Protein AF-A0A7V3BJ90-F1 (afdb_monomer)

Secondary structure (DSSP, 8-state):
--HHHHHHHHHSSEEEEEE-TTS-EEEEESTT--BTTB--EEEE-TTS-EEEHHHHHHHHHHHHT--

Structure (mmCIF, N/CA/C/O backbone):
data_AF-A0A7V3BJ90-F1
#
_entry.id   AF-A0A7V3BJ90-F1
#
loop_
_atom_site.group_PDB
_atom_site.id
_atom_site.type_symbol
_atom_site.label_atom_id
_atom_site.label_alt_id
_atom_site.label_comp_id
_atom_site.label_asym_id
_atom_site.label_entity_id
_atom_site.label_seq_id
_atom_site.pdbx_PDB_ins_code
_atom_site.Cartn_x
_atom_site.Cartn_y
_atom_site.Cartn_z
_atom_site.occupancy
_atom_site.B_iso_or_equiv
_atom_site.auth_seq_id
_atom_site.auth_comp_id
_atom_site.auth_asym_id
_atom_site.auth_atom_id
_atom_site.pdbx_PDB_model_num
ATOM 1 N N . MET A 1 1 ? 1.342 -1.435 11.129 1.00 90.50 1 MET A N 1
ATOM 2 C CA . MET A 1 1 ? 1.189 -2.624 10.234 1.00 90.50 1 MET A CA 1
ATOM 3 C C . MET A 1 1 ? 0.595 -3.875 10.921 1.00 90.50 1 MET A C 1
ATOM 5 O O . MET A 1 1 ? 1.122 -4.312 11.940 1.00 90.50 1 MET A O 1
ATOM 9 N N . THR A 1 2 ? -0.469 -4.471 10.357 1.00 96.12 2 THR A N 1
ATOM 10 C CA . THR A 1 2 ? -1.170 -5.692 10.839 1.00 96.12 2 THR A CA 1
ATOM 11 C C . THR A 1 2 ? -0.707 -6.981 10.137 1.00 96.12 2 THR A C 1
ATOM 13 O O . THR A 1 2 ? -0.060 -6.930 9.094 1.00 96.12 2 THR A O 1
ATOM 16 N N . GLU A 1 3 ? -1.070 -8.154 10.679 1.00 96.50 3 GLU A N 1
ATOM 17 C CA . GLU A 1 3 ? -0.791 -9.467 10.061 1.00 96.50 3 GLU A CA 1
ATOM 18 C C . GLU A 1 3 ? -1.437 -9.609 8.676 1.00 96.50 3 GLU A C 1
ATOM 20 O O . GLU A 1 3 ? -0.799 -10.077 7.739 1.00 96.50 3 GLU A O 1
ATOM 25 N N . LYS A 1 4 ? -2.671 -9.118 8.511 1.00 96.62 4 LYS A N 1
ATOM 26 C CA . LYS A 1 4 ? -3.363 -9.129 7.215 1.00 96.62 4 LYS A CA 1
ATOM 27 C C . LYS A 1 4 ? -2.670 -8.244 6.184 1.00 96.62 4 LY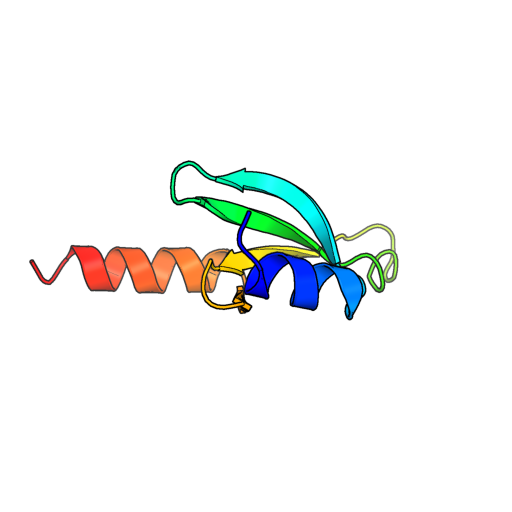S A C 1
ATOM 29 O O . LYS A 1 4 ? -2.498 -8.660 5.046 1.00 96.62 4 LYS A O 1
ATOM 34 N N . GLN A 1 5 ? -2.252 -7.041 6.581 1.00 97.25 5 GLN A N 1
ATOM 35 C CA . GLN A 1 5 ? -1.510 -6.138 5.698 1.00 97.25 5 GLN A CA 1
ATOM 36 C C . GLN A 1 5 ? -0.174 -6.757 5.275 1.00 97.25 5 GLN A C 1
ATOM 38 O O . GLN A 1 5 ? 0.172 -6.711 4.100 1.00 97.25 5 GLN A O 1
ATOM 43 N N . ARG A 1 6 ? 0.540 -7.384 6.218 1.00 96.62 6 ARG A N 1
ATOM 44 C CA . ARG A 1 6 ? 1.780 -8.113 5.935 1.00 96.62 6 ARG A CA 1
ATOM 45 C C . ARG A 1 6 ? 1.546 -9.246 4.935 1.00 96.62 6 ARG A C 1
ATOM 47 O O . ARG A 1 6 ? 2.256 -9.305 3.943 1.00 96.62 6 ARG A O 1
ATOM 54 N N . ALA A 1 7 ? 0.533 -10.083 5.154 1.00 96.62 7 ALA A N 1
ATOM 55 C CA . ALA A 1 7 ? 0.218 -11.188 4.252 1.00 96.62 7 ALA A CA 1
ATOM 56 C C . ALA A 1 7 ? -0.101 -10.705 2.826 1.00 96.62 7 ALA A C 1
ATOM 58 O O . ALA A 1 7 ? 0.313 -11.337 1.858 1.00 96.62 7 ALA A O 1
ATOM 59 N N . VAL A 1 8 ? -0.795 -9.568 2.682 1.00 96.00 8 VAL A N 1
ATOM 60 C CA . VAL A 1 8 ? -1.042 -8.954 1.367 1.00 96.00 8 VAL A CA 1
ATOM 61 C C . VAL A 1 8 ? 0.266 -8.485 0.730 1.00 96.00 8 VAL A C 1
ATOM 63 O O . VAL A 1 8 ? 0.531 -8.850 -0.408 1.00 96.00 8 VAL A O 1
ATOM 66 N N . LEU A 1 9 ? 1.109 -7.740 1.450 1.00 95.19 9 LEU A N 1
ATOM 67 C CA . LEU A 1 9 ? 2.401 -7.271 0.927 1.00 95.19 9 LEU A CA 1
ATOM 68 C C . LEU A 1 9 ? 3.337 -8.426 0.534 1.00 95.19 9 LEU A C 1
ATOM 70 O O . LEU A 1 9 ? 4.058 -8.323 -0.445 1.00 95.19 9 LEU A O 1
ATOM 74 N N . GLU A 1 10 ? 3.315 -9.536 1.272 1.00 94.94 10 GLU A N 1
ATOM 75 C CA . GLU A 1 10 ? 4.148 -10.713 0.987 1.00 94.94 10 GLU A CA 1
ATOM 76 C C . GLU A 1 10 ? 3.642 -11.547 -0.202 1.00 94.94 10 GLU A C 1
ATOM 78 O O . GLU A 1 10 ? 4.400 -12.341 -0.756 1.00 94.94 10 GLU A O 1
ATOM 83 N N . SER A 1 11 ? 2.374 -11.392 -0.595 1.00 93.56 11 SER A N 1
ATOM 84 C CA . SER A 1 11 ? 1.734 -12.179 -1.661 1.00 93.56 11 SER A CA 1
ATOM 85 C C . SER A 1 11 ? 1.348 -11.369 -2.899 1.00 93.56 11 SER A C 1
ATOM 87 O O . SER A 1 11 ? 0.725 -11.916 -3.808 1.00 93.56 11 SER A O 1
ATOM 89 N N . SER A 1 12 ? 1.701 -10.083 -2.949 1.00 90.56 12 SER A N 1
A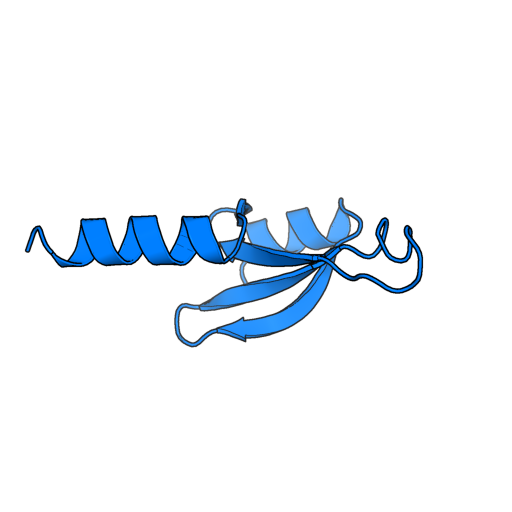TOM 90 C CA . SER A 1 12 ? 1.373 -9.182 -4.055 1.00 90.56 12 SER A CA 1
ATOM 91 C C . SER A 1 12 ? 2.569 -8.339 -4.469 1.00 90.56 12 SER A C 1
ATOM 93 O O . SER A 1 12 ? 3.514 -8.153 -3.706 1.00 90.56 12 SER A O 1
ATOM 95 N N . ASP A 1 13 ? 2.490 -7.765 -5.662 1.00 90.12 13 ASP A N 1
ATOM 96 C CA . ASP A 1 13 ? 3.454 -6.794 -6.167 1.00 90.12 13 ASP A CA 1
ATOM 97 C C . ASP A 1 13 ? 3.160 -5.388 -5.625 1.00 90.12 13 ASP A C 1
ATOM 99 O O . ASP A 1 13 ? 2.985 -4.428 -6.374 1.00 90.12 13 ASP A O 1
ATOM 103 N N . LEU A 1 14 ? 3.037 -5.261 -4.305 1.00 92.69 14 LEU A N 1
ATOM 104 C CA . LEU A 1 14 ? 2.805 -3.991 -3.629 1.00 92.69 14 LEU A CA 1
ATOM 105 C C . LEU A 1 14 ? 4.002 -3.634 -2.755 1.00 92.69 14 LEU A C 1
ATOM 107 O O . LEU A 1 14 ? 4.440 -4.405 -1.905 1.00 92.69 14 LEU A O 1
ATOM 111 N N . GLU A 1 15 ? 4.476 -2.406 -2.899 1.00 93.19 15 GLU A N 1
ATOM 112 C CA . GLU A 1 15 ? 5.516 -1.832 -2.061 1.00 93.19 15 GLU A CA 1
ATOM 113 C C . GLU A 1 15 ? 4.919 -0.832 -1.079 1.00 93.19 15 GLU A C 1
ATOM 115 O O . GLU A 1 15 ? 4.143 0.052 -1.447 1.00 93.19 15 GLU A O 1
ATOM 120 N N . LEU A 1 16 ? 5.313 -0.955 0.186 1.00 95.81 16 LEU A N 1
ATOM 121 C CA . LEU A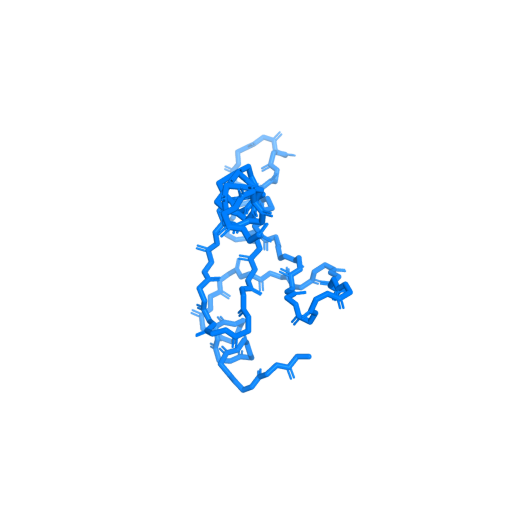 1 16 ? 4.961 -0.001 1.227 1.00 95.81 16 LEU A CA 1
ATOM 122 C C . LEU A 1 16 ? 5.696 1.327 1.006 1.00 95.81 16 LEU A C 1
ATOM 124 O O . LEU A 1 16 ? 6.923 1.364 1.025 1.00 95.81 16 LEU A O 1
ATOM 128 N N . LEU A 1 17 ? 4.940 2.418 0.861 1.00 94.94 17 LEU A N 1
ATOM 129 C CA . LEU A 1 17 ? 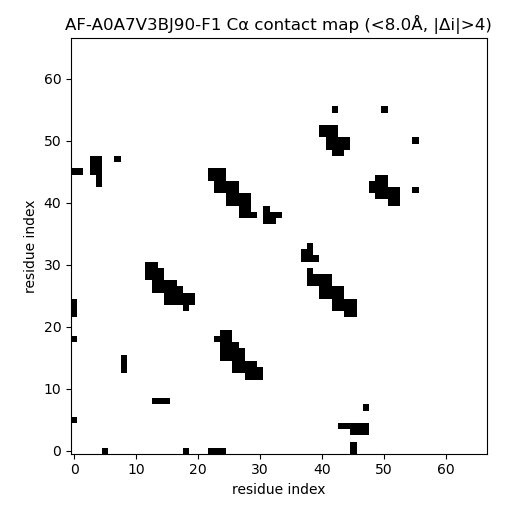5.483 3.775 0.790 1.00 94.94 17 LEU A CA 1
ATOM 130 C C . LEU A 1 17 ? 5.456 4.485 2.146 1.00 94.94 17 LEU A C 1
ATOM 132 O O . LEU A 1 17 ? 6.437 5.126 2.513 1.00 94.94 17 LEU A O 1
ATOM 136 N N . ASP A 1 18 ? 4.329 4.412 2.861 1.00 96.69 18 ASP A N 1
ATOM 137 C CA . ASP A 1 18 ? 4.137 5.110 4.138 1.00 96.69 18 ASP A CA 1
ATOM 138 C C . ASP A 1 18 ? 3.016 4.472 4.981 1.0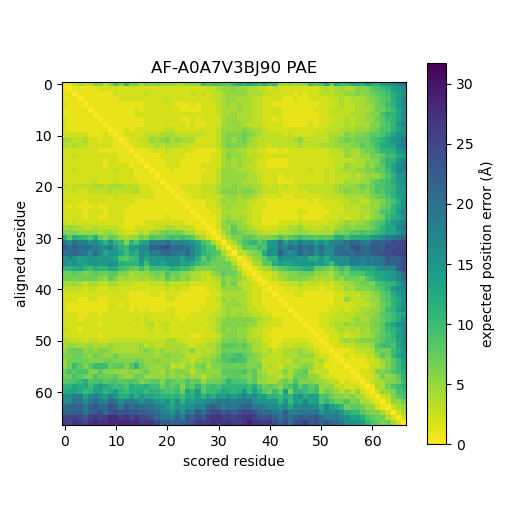0 96.69 18 ASP A C 1
ATOM 140 O O . ASP A 1 18 ? 2.151 3.762 4.460 1.00 96.69 18 ASP A O 1
ATOM 144 N N . GLU A 1 19 ? 2.995 4.758 6.283 1.00 96.44 19 GLU A N 1
ATOM 145 C CA . GLU A 1 19 ? 1.903 4.402 7.196 1.00 96.44 19 GLU A CA 1
ATOM 146 C C . GLU A 1 19 ? 1.083 5.655 7.542 1.00 96.44 19 GLU A C 1
ATOM 148 O O . GLU A 1 19 ? 1.572 6.632 8.109 1.00 96.44 19 GLU A O 1
ATOM 153 N N . LEU A 1 20 ? -0.208 5.634 7.207 1.00 92.81 20 LEU A N 1
ATOM 154 C CA . LEU A 1 20 ? -1.118 6.743 7.472 1.00 92.81 20 LEU A CA 1
ATOM 155 C C . LEU A 1 20 ? -1.464 6.811 8.965 1.00 92.81 20 LEU A C 1
ATOM 157 O O . LEU A 1 20 ? -1.490 5.804 9.669 1.00 92.81 20 LEU A O 1
ATOM 161 N N . LYS A 1 21 ? -1.880 7.990 9.447 1.00 90.38 21 LYS A N 1
ATOM 162 C CA . LYS A 1 21 ? -2.311 8.189 10.850 1.00 90.38 21 LYS A CA 1
ATOM 163 C C . LYS A 1 21 ? -3.461 7.270 11.295 1.00 90.38 21 LYS A C 1
ATOM 165 O O . LYS A 1 21 ? -3.666 7.092 12.490 1.00 90.38 21 LYS A O 1
ATOM 170 N N . SER A 1 22 ? -4.231 6.712 10.358 1.00 89.69 22 SER A N 1
ATOM 171 C CA . SER A 1 22 ? -5.293 5.735 10.639 1.00 89.69 22 SER A CA 1
ATOM 172 C C . SER A 1 22 ? -4.773 4.319 10.931 1.00 89.69 22 SER A C 1
ATOM 174 O O . SER A 1 22 ? -5.554 3.469 11.378 1.00 89.69 22 SER A O 1
ATOM 176 N N . GLY A 1 23 ? -3.490 4.057 10.664 1.00 93.25 23 GLY A N 1
ATOM 177 C CA . GLY A 1 23 ? -2.869 2.730 10.628 1.00 93.25 23 GLY A CA 1
ATOM 178 C C . GLY A 1 23 ? -3.086 1.974 9.310 1.00 93.25 23 GLY A C 1
ATOM 179 O O . GLY A 1 23 ? -2.717 0.803 9.206 1.00 93.25 23 GLY A O 1
ATOM 180 N N . ASP A 1 24 ? -3.715 2.607 8.315 1.00 95.31 24 ASP A N 1
ATOM 181 C CA . ASP A 1 24 ? -3.751 2.087 6.945 1.00 95.31 24 ASP A CA 1
ATOM 182 C C . ASP A 1 24 ? -2.420 2.393 6.248 1.00 95.31 24 ASP A C 1
ATOM 184 O O . ASP A 1 24 ? -1.712 3.325 6.630 1.00 95.31 24 ASP A O 1
ATOM 188 N N . LEU A 1 25 ? -2.074 1.620 5.224 1.00 96.88 25 LEU A N 1
ATOM 189 C CA . LEU A 1 25 ? -0.801 1.761 4.524 1.00 96.88 25 LEU A CA 1
ATOM 190 C C . LEU A 1 25 ? -1.012 2.426 3.168 1.00 96.88 25 LEU A C 1
ATOM 192 O O . LEU A 1 25 ? -1.937 2.074 2.434 1.00 96.88 25 LEU A O 1
ATOM 196 N N . LEU A 1 26 ? -0.134 3.364 2.830 1.00 96.06 26 LEU A N 1
ATOM 197 C CA . LEU A 1 26 ? 0.026 3.84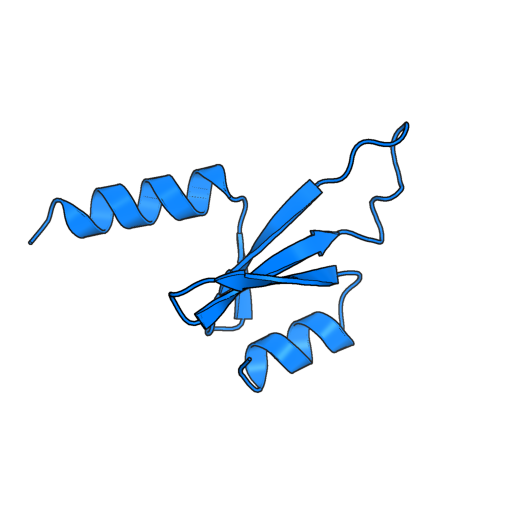0 1.466 1.00 96.06 26 LEU A CA 1
ATOM 198 C C . LEU A 1 26 ? 0.958 2.871 0.747 1.00 96.06 26 LEU A C 1
ATOM 200 O O . LEU A 1 26 ? 2.112 2.702 1.144 1.00 96.06 26 LEU A O 1
ATOM 204 N N . VAL A 1 27 ? 0.456 2.242 -0.308 1.00 95.06 27 VAL A N 1
ATOM 205 C CA . VAL A 1 27 ? 1.206 1.255 -1.084 1.00 95.06 27 VAL A CA 1
ATOM 206 C C . VAL A 1 27 ? 1.248 1.651 -2.551 1.00 95.06 27 VAL A C 1
ATOM 208 O O . VAL A 1 27 ? 0.349 2.328 -3.055 1.00 95.06 27 VAL A O 1
ATOM 211 N N . ARG A 1 28 ? 2.301 1.230 -3.239 1.00 91.88 28 ARG A N 1
ATOM 212 C CA . ARG A 1 28 ? 2.490 1.405 -4.675 1.00 91.88 28 ARG A CA 1
ATOM 213 C C . ARG A 1 28 ? 2.529 0.047 -5.337 1.00 91.88 28 ARG A C 1
ATOM 215 O O . ARG A 1 28 ? 3.214 -0.843 -4.855 1.00 91.88 28 ARG A O 1
ATOM 222 N N . ASP A 1 29 ? 1.844 -0.076 -6.456 1.00 89.38 29 ASP A N 1
ATOM 223 C CA . ASP A 1 29 ? 1.949 -1.263 -7.291 1.00 89.38 29 ASP A CA 1
ATOM 224 C C . ASP A 1 29 ? 3.296 -1.271 -8.037 1.00 89.38 29 ASP A C 1
ATOM 226 O O . ASP A 1 29 ? 3.675 -0.302 -8.704 1.00 89.38 29 ASP A O 1
ATOM 230 N N . THR A 1 30 ? 4.059 -2.345 -7.838 1.00 81.81 30 THR A N 1
ATOM 231 C CA . THR A 1 30 ? 5.386 -2.577 -8.413 1.00 81.81 30 THR A CA 1
ATOM 232 C C . THR A 1 30 ? 5.349 -3.451 -9.651 1.00 81.81 30 THR A C 1
ATOM 234 O O . THR A 1 30 ? 6.245 -3.309 -10.486 1.00 81.81 30 THR A O 1
ATOM 237 N N . GLU A 1 31 ? 4.314 -4.286 -9.818 1.00 71.56 31 GLU A N 1
ATOM 238 C CA . GLU A 1 31 ? 4.040 -4.923 -11.111 1.00 71.56 31 GLU A CA 1
ATOM 239 C C . GLU A 1 31 ? 3.885 -3.809 -12.149 1.00 71.56 31 GLU A C 1
ATOM 241 O O . GLU A 1 31 ? 4.400 -3.909 -13.259 1.00 71.56 31 GLU A O 1
ATOM 246 N N . CYS A 1 32 ? 3.289 -2.683 -11.723 1.00 54.94 32 CYS A N 1
ATOM 247 C CA . CYS A 1 32 ? 3.068 -1.470 -12.486 1.00 54.94 32 CYS A CA 1
ATOM 248 C C . CYS A 1 32 ? 4.206 -0.426 -12.494 1.00 54.94 32 CYS A C 1
ATOM 250 O O . CYS A 1 32 ? 3.957 0.747 -12.781 1.00 54.94 32 CYS A O 1
ATOM 252 N N . MET A 1 33 ? 5.483 -0.821 -12.490 1.00 52.47 33 MET A N 1
ATOM 253 C CA . MET A 1 33 ? 6.492 -0.001 -13.210 1.00 52.47 33 MET A CA 1
ATOM 254 C C . MET A 1 33 ? 6.151 0.198 -14.727 1.00 52.47 33 MET A C 1
ATOM 256 O O . MET A 1 33 ? 6.970 0.686 -15.507 1.00 52.47 33 MET A O 1
ATOM 260 N N . ALA A 1 34 ? 4.936 -0.157 -15.176 1.00 56.34 34 ALA A N 1
ATOM 261 C CA . ALA A 1 34 ? 4.633 -0.948 -16.364 1.00 56.34 34 ALA A CA 1
ATOM 262 C C . ALA A 1 34 ? 4.016 -0.192 -17.538 1.00 56.34 34 ALA A C 1
ATOM 264 O O . ALA A 1 34 ? 3.858 -0.782 -18.604 1.00 56.34 34 ALA A O 1
ATOM 265 N N . VAL A 1 35 ? 3.713 1.104 -17.429 1.00 53.53 35 VAL A N 1
ATOM 266 C CA . VAL A 1 35 ? 3.399 1.900 -18.627 1.00 53.53 35 VAL A CA 1
ATOM 267 C C . VAL A 1 35 ? 4.030 3.283 -18.521 1.00 53.53 35 VAL A C 1
ATOM 269 O O . VAL A 1 35 ? 3.503 4.183 -17.875 1.00 53.53 35 VAL A O 1
ATOM 272 N N . ARG A 1 36 ? 5.168 3.473 -19.203 1.00 64.25 36 ARG A N 1
ATOM 273 C CA . ARG A 1 36 ? 5.795 4.791 -19.446 1.00 64.25 36 ARG A CA 1
ATOM 274 C C . ARG A 1 36 ? 6.105 5.621 -18.181 1.00 64.25 36 ARG A C 1
ATOM 276 O O . ARG A 1 36 ? 6.102 6.846 -18.253 1.00 64.25 36 ARG A O 1
ATOM 283 N N . GLY A 1 37 ? 6.393 4.977 -17.046 1.00 70.88 37 GLY A N 1
ATOM 284 C CA . GLY A 1 37 ? 6.762 5.665 -15.800 1.00 70.88 37 GLY A CA 1
ATOM 285 C C . GLY A 1 37 ? 5.584 6.217 -14.990 1.00 70.88 37 GLY A C 1
ATOM 286 O O . GLY A 1 37 ? 5.793 7.058 -14.117 1.00 70.88 37 GLY A O 1
ATOM 287 N N . VAL A 1 38 ? 4.357 5.767 -15.272 1.00 73.31 38 VAL A N 1
ATOM 288 C CA . VAL A 1 38 ? 3.188 6.049 -14.431 1.00 73.31 38 VAL A CA 1
ATOM 289 C C . VAL A 1 38 ? 3.085 4.980 -13.350 1.00 73.31 38 VAL A C 1
ATOM 291 O O . VAL A 1 38 ? 3.013 3.798 -13.667 1.00 73.31 38 VAL A O 1
ATOM 294 N N . TYR A 1 39 ? 3.050 5.415 -12.092 1.00 78.56 39 TYR A N 1
ATOM 295 C CA . TYR A 1 39 ? 2.896 4.554 -10.921 1.00 78.56 39 TYR A CA 1
ATOM 296 C C . TYR A 1 39 ? 1.505 4.742 -10.321 1.00 78.56 39 TYR A C 1
ATOM 298 O O . TYR A 1 39 ? 1.058 5.880 -10.147 1.00 78.56 39 TYR A O 1
ATOM 306 N N . PHE A 1 40 ? 0.844 3.643 -9.964 1.00 86.25 40 PHE A N 1
ATOM 307 C CA . PHE A 1 40 ? -0.435 3.682 -9.262 1.00 86.25 40 PHE A CA 1
ATOM 308 C C . PHE A 1 40 ? -0.233 3.454 -7.765 1.00 86.25 40 PHE A C 1
ATOM 310 O O . PHE A 1 40 ? 0.408 2.491 -7.341 1.00 86.25 40 PHE A O 1
ATOM 317 N N . CYS A 1 41 ? -0.798 4.358 -6.967 1.00 90.81 41 CYS A N 1
ATOM 318 C CA . CYS A 1 41 ? -0.807 4.257 -5.514 1.00 90.81 41 CYS A CA 1
ATOM 319 C C . CYS A 1 41 ? -2.204 3.880 -5.016 1.00 90.81 41 CYS A C 1
ATOM 321 O O . CYS A 1 41 ? -3.222 4.351 -5.535 1.00 90.81 41 CYS A O 1
ATOM 323 N N . TYR A 1 42 ? -2.232 3.073 -3.964 1.00 93.94 42 TYR A N 1
ATOM 324 C CA . TYR A 1 42 ? -3.434 2.541 -3.341 1.00 93.94 42 TYR A CA 1
ATOM 325 C C . TYR A 1 42 ? -3.351 2.680 -1.822 1.00 93.94 42 TYR A C 1
ATOM 327 O O . TYR A 1 42 ? -2.280 2.876 -1.246 1.00 93.94 42 TYR A O 1
ATOM 335 N N . VAL A 1 43 ? -4.501 2.549 -1.168 1.00 96.25 43 VAL A N 1
ATOM 336 C CA . VAL A 1 43 ? -4.577 2.373 0.280 1.00 96.25 43 VAL A CA 1
ATOM 337 C C . VAL A 1 43 ? -4.790 0.897 0.576 1.00 96.25 43 VAL A C 1
ATOM 339 O O . VAL A 1 43 ? -5.761 0.306 0.106 1.00 96.25 43 VAL A O 1
ATOM 342 N N . LEU A 1 44 ? -3.900 0.319 1.377 1.00 96.69 44 LEU A N 1
ATOM 343 C CA . LEU A 1 44 ? -4.060 -1.004 1.960 1.00 96.69 44 LEU A CA 1
ATOM 344 C C . LEU A 1 44 ? -4.601 -0.854 3.387 1.00 96.69 44 LEU A C 1
ATOM 346 O O . LEU A 1 44 ? -3.893 -0.447 4.315 1.00 96.69 44 LEU A O 1
ATOM 350 N N . THR A 1 45 ? -5.883 -1.164 3.564 1.00 95.25 45 THR A N 1
ATOM 351 C CA . THR A 1 45 ? -6.558 -1.013 4.856 1.00 95.25 45 THR A CA 1
ATOM 352 C C . THR A 1 45 ? -6.070 -2.047 5.870 1.00 95.25 45 THR A C 1
ATOM 354 O O . THR A 1 45 ? -5.506 -3.085 5.513 1.00 95.25 45 THR A O 1
ATOM 357 N N . LYS A 1 46 ? -6.306 -1.797 7.160 1.00 94.62 46 LYS A N 1
ATOM 358 C CA . LYS A 1 46 ? -5.962 -2.734 8.251 1.00 94.62 46 LYS A CA 1
ATOM 359 C C . LYS A 1 46 ? -6.596 -4.119 8.110 1.00 94.62 46 LYS A C 1
ATOM 361 O O . LYS A 1 46 ? -6.050 -5.101 8.619 1.00 94.62 46 LYS A O 1
ATOM 366 N N . GLU A 1 47 ? -7.722 -4.195 7.411 1.00 94.62 47 GLU A N 1
ATOM 367 C CA . GLU A 1 47 ? -8.479 -5.412 7.129 1.00 94.62 47 GLU A CA 1
ATOM 368 C C . GLU A 1 47 ? -7.911 -6.210 5.947 1.00 94.62 47 GLU A C 1
ATOM 370 O O . GLU A 1 47 ? -8.341 -7.344 5.738 1.00 94.62 47 GLU A O 1
ATOM 375 N N . GLY A 1 48 ? -6.928 -5.663 5.222 1.00 94.38 48 GLY A N 1
ATOM 376 C CA . GLY A 1 48 ? -6.283 -6.306 4.075 1.00 94.38 48 GLY A CA 1
ATOM 377 C C . GLY A 1 48 ? -6.913 -5.963 2.723 1.00 94.38 48 GLY A C 1
ATOM 378 O O . GLY A 1 48 ? -6.645 -6.646 1.740 1.00 94.38 48 GLY A O 1
ATOM 379 N N . HIS A 1 49 ? -7.758 -4.931 2.643 1.00 93.69 49 HIS A N 1
ATOM 380 C CA . HIS A 1 49 ? -8.340 -4.497 1.373 1.00 93.69 49 HIS A CA 1
ATOM 381 C C . HIS A 1 49 ? -7.439 -3.480 0.674 1.00 93.69 49 HIS A C 1
ATOM 383 O O . HIS A 1 49 ? -7.004 -2.515 1.298 1.00 93.69 49 HIS A O 1
ATOM 389 N N . VAL A 1 50 ? -7.222 -3.657 -0.629 1.00 93.00 50 VAL A N 1
ATOM 390 C CA . VAL A 1 50 ? -6.522 -2.688 -1.484 1.00 93.00 50 VAL A CA 1
ATOM 391 C C . VAL A 1 50 ? -7.559 -1.831 -2.201 1.00 93.00 50 VAL A C 1
ATOM 393 O O . VAL A 1 50 ? -8.464 -2.356 -2.849 1.00 93.00 50 VAL A O 1
ATOM 396 N N . GLN A 1 51 ? -7.462 -0.512 -2.061 1.00 93.19 51 GLN A N 1
ATOM 397 C CA . GLN A 1 51 ? -8.444 0.429 -2.597 1.00 93.19 51 GLN A CA 1
ATOM 398 C C . GLN A 1 51 ? -7.767 1.584 -3.325 1.00 93.19 51 GLN A C 1
ATOM 400 O O . GLN A 1 51 ? -6.738 2.100 -2.888 1.00 93.19 51 GLN A O 1
ATOM 405 N N . ASN A 1 52 ? -8.376 2.039 -4.421 1.00 90.00 52 ASN A N 1
ATOM 406 C CA . ASN A 1 52 ? -7.972 3.294 -5.041 1.00 90.00 52 ASN A CA 1
ATOM 407 C C . ASN A 1 52 ? -8.169 4.455 -4.052 1.00 90.00 52 ASN A C 1
ATOM 409 O O . ASN A 1 52 ? -9.180 4.517 -3.348 1.00 90.00 52 ASN A O 1
ATOM 413 N N . ILE A 1 53 ? -7.210 5.380 -4.030 1.00 87.81 53 ILE A N 1
ATOM 414 C CA . ILE A 1 53 ? -7.172 6.505 -3.090 1.00 87.81 53 ILE A CA 1
ATOM 415 C C . ILE A 1 53 ? -8.446 7.367 -3.172 1.00 87.81 53 ILE A C 1
ATOM 417 O O . ILE A 1 53 ? -9.004 7.728 -2.136 1.00 87.81 53 ILE A O 1
ATOM 421 N N . ASP A 1 54 ? -8.945 7.662 -4.377 1.00 83.00 54 ASP A N 1
ATOM 422 C CA . ASP A 1 54 ? -10.150 8.487 -4.559 1.00 83.00 54 ASP A CA 1
ATOM 423 C C . ASP A 1 54 ? -11.391 7.796 -3.973 1.00 83.00 54 ASP A C 1
ATOM 425 O O . ASP A 1 54 ? -12.152 8.396 -3.210 1.00 83.00 54 ASP A O 1
ATOM 429 N N . TYR A 1 55 ? -11.551 6.498 -4.242 1.00 80.75 55 TYR A N 1
ATOM 430 C CA . TYR A 1 55 ? -12.640 5.703 -3.675 1.00 80.75 55 TYR A CA 1
ATOM 431 C C . TYR A 1 55 ? -12.566 5.630 -2.142 1.00 80.75 55 TYR A C 1
ATOM 433 O O . TYR A 1 55 ? -13.575 5.817 -1.454 1.00 80.75 55 TYR A O 1
ATOM 441 N N . TYR A 1 56 ? -11.368 5.409 -1.598 1.00 82.75 56 TYR A N 1
ATOM 442 C CA . TYR A 1 56 ? -11.137 5.333 -0.157 1.00 82.75 56 TYR A CA 1
ATOM 443 C C . TYR A 1 56 ? -11.559 6.629 0.558 1.00 82.75 56 TYR A C 1
ATOM 445 O O . TYR A 1 56 ? -12.276 6.586 1.560 1.00 82.75 56 TYR A O 1
ATOM 453 N N . TYR A 1 57 ? -11.189 7.803 0.036 1.00 79.19 57 TYR A N 1
ATOM 454 C CA . TYR A 1 57 ? -11.567 9.065 0.678 1.00 79.19 57 TYR A CA 1
ATOM 455 C C . TYR A 1 57 ? -13.048 9.399 0.520 1.00 79.19 57 TYR A C 1
ATOM 457 O O . TYR A 1 57 ? -13.662 9.840 1.492 1.00 79.19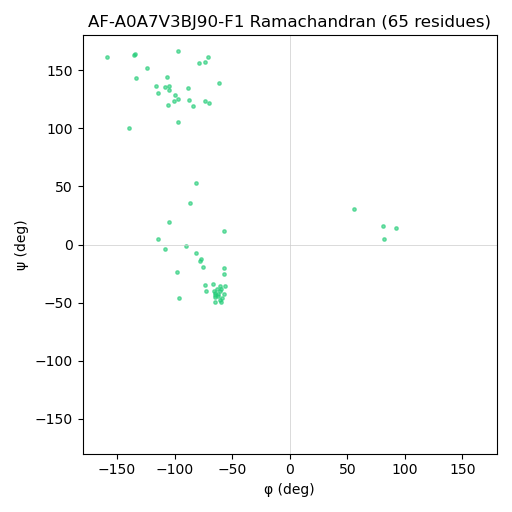 57 TYR A O 1
ATOM 465 N N . ARG A 1 58 ? -13.647 9.158 -0.654 1.00 80.44 58 ARG A N 1
ATOM 466 C CA . ARG A 1 58 ? -15.083 9.409 -0.864 1.00 80.44 58 ARG A CA 1
ATOM 467 C C . ARG A 1 58 ? -15.938 8.583 0.085 1.00 80.44 58 ARG A C 1
ATOM 469 O O . ARG A 1 58 ? -16.798 9.132 0.763 1.00 80.44 58 ARG A O 1
ATOM 476 N N . THR A 1 59 ? -15.656 7.287 0.198 1.00 76.06 59 THR A N 1
ATOM 477 C CA . THR A 1 59 ? -16.418 6.398 1.088 1.00 76.06 59 THR A CA 1
ATOM 478 C C . THR A 1 59 ? -16.292 6.797 2.558 1.00 76.06 59 THR A C 1
ATOM 480 O O . THR A 1 59 ? -17.290 6.787 3.278 1.00 76.06 59 THR A O 1
ATOM 483 N N . ARG A 1 60 ? -15.108 7.234 3.012 1.00 74.06 60 ARG A N 1
ATOM 484 C CA . ARG A 1 60 ? -14.928 7.715 4.394 1.00 74.06 60 ARG A CA 1
ATOM 485 C C . ARG A 1 60 ? -15.548 9.085 4.651 1.00 74.06 60 ARG A C 1
ATOM 487 O O . ARG A 1 60 ? -16.069 9.298 5.742 1.00 74.06 60 ARG A O 1
ATOM 494 N N . GLN A 1 61 ? -15.533 9.997 3.680 1.00 71.06 61 GLN A N 1
ATOM 495 C CA . GLN A 1 61 ? -16.228 11.282 3.805 1.00 71.06 61 GLN A CA 1
ATOM 496 C C . GLN A 1 61 ? -17.744 11.087 3.892 1.00 71.06 61 GLN A C 1
ATOM 498 O O . GLN A 1 61 ? -18.385 11.697 4.743 1.00 71.06 61 GLN A O 1
ATOM 503 N N . THR A 1 62 ? -18.309 10.186 3.085 1.00 64.44 62 THR A N 1
ATOM 504 C CA . THR A 1 62 ? -19.736 9.846 3.158 1.00 64.44 62 THR A CA 1
ATOM 505 C C . THR A 1 62 ? -20.092 9.165 4.484 1.00 64.44 62 THR A C 1
ATOM 507 O O . THR A 1 62 ? -21.109 9.495 5.090 1.00 64.44 62 THR A O 1
ATOM 510 N N . ALA A 1 63 ? -19.232 8.274 4.989 1.00 58.88 63 ALA A N 1
ATOM 511 C CA . ALA A 1 63 ? -19.433 7.639 6.292 1.00 58.88 63 ALA A CA 1
ATOM 512 C C . ALA A 1 63 ? -19.339 8.635 7.468 1.00 58.88 63 ALA A C 1
ATOM 514 O O . ALA A 1 63 ? -20.059 8.490 8.450 1.00 58.88 63 ALA A O 1
ATOM 515 N N . GLY A 1 64 ? -18.486 9.661 7.365 1.00 56.16 64 GLY A N 1
ATOM 516 C CA . GLY A 1 64 ? -18.310 10.693 8.394 1.00 56.16 64 GLY A CA 1
ATOM 517 C C . GLY A 1 64 ? -19.397 11.773 8.430 1.00 56.16 64 GLY A C 1
ATOM 518 O O . GLY A 1 64 ? -19.482 12.499 9.412 1.00 56.16 64 GLY A O 1
ATOM 519 N N . GLN A 1 65 ? -20.230 11.884 7.392 1.00 49.00 65 GLN A N 1
ATOM 520 C CA . GLN A 1 65 ? -21.364 12.822 7.343 1.00 49.00 65 GLN A CA 1
ATOM 521 C C . GLN A 1 65 ? -22.672 12.231 7.895 1.00 49.00 65 GLN A C 1
ATOM 523 O O . GLN A 1 65 ? -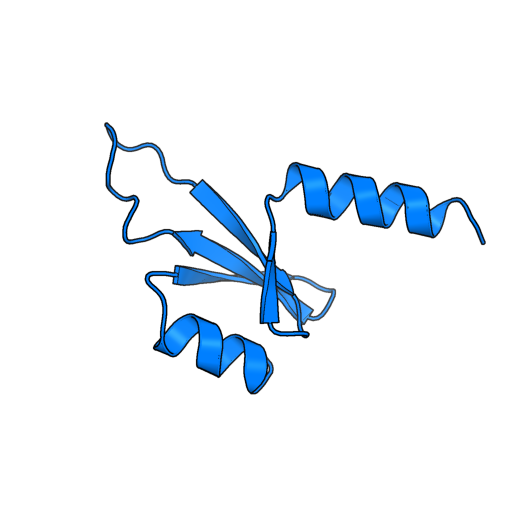23.688 12.918 7.922 1.00 49.00 65 GLN A O 1
ATOM 528 N N . SER A 1 66 ? -22.655 10.967 8.328 1.00 45.84 66 SER A N 1
ATOM 529 C CA . SER A 1 66 ? -23.831 10.254 8.849 1.00 45.84 66 SER A CA 1
ATOM 530 C C . SER A 1 66 ? -23.822 10.099 10.380 1.00 45.84 66 SER A C 1
ATOM 532 O O . SER A 1 66 ? -24.502 9.214 10.895 1.00 45.84 66 SER A O 1
ATOM 534 N N . ALA A 1 67 ? -23.040 10.916 11.095 1.00 39.94 67 ALA A N 1
ATOM 535 C CA . ALA A 1 67 ? -22.923 10.905 12.557 1.00 39.94 67 ALA A CA 1
ATOM 536 C C . ALA A 1 67 ? -23.408 12.223 13.170 1.00 39.94 67 ALA A C 1
ATOM 538 O O . ALA A 1 67 ? -23.062 13.288 12.609 1.00 39.94 67 ALA A O 1
#

Radius of gyration: 12.84 Å; Cα contacts (8 Å, |Δi|>4): 98; chains: 1; bounding box: 31×25×32 Å

Solvent-accessible surface area (backbone atoms only — not comparable to full-atom values): 3881 Å² total; per-residue (Å²): 131,45,72,47,37,49,54,48,43,76,73,45,57,45,42,82,75,49,76,43,97,86,55,27,32,37,29,30,43,57,74,37,67,66,57,95,76,51,73,54,61,31,36,36,34,63,86,48,49,78,3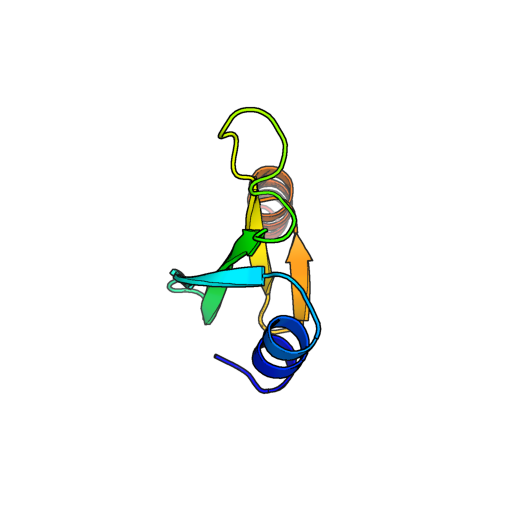7,53,53,69,61,53,50,52,55,50,53,58,60,65,71,73,114

pLDDT: mean 84.04, std 15.26, range [39.94, 97.25]

Mean predicted aligned error: 6.15 Å

Foldseek 3Di:
DAPLQVVLVVVFQWDFDDQDPQRWTWIWRNVPVPPPNDIAIWIQGNNGDTGHPVVVVVVVVVVVVVD

Nearest PDB structures (foldseek):
  4hvg-assembly1_A  TM=4.891E-01  e=5.871E+00  Homo sapiens

Sequence (67 aa):
MTEKQRAVLESSDLELLDELKSGDLLVRDTECMAVRGVYFCYVLTKEGHVQNIDYYYRTRQTAGQSA